Protein AF-A0A7W3RQ56-F1 (afdb_monomer)

Structure (mmCIF, N/CA/C/O backbone):
data_AF-A0A7W3RQ56-F1
#
_entry.id   AF-A0A7W3RQ56-F1
#
loop_
_atom_site.group_PDB
_atom_site.id
_atom_site.type_symbol
_atom_site.label_atom_id
_atom_site.label_alt_id
_atom_site.label_comp_id
_atom_site.label_asym_id
_atom_site.label_entity_id
_atom_site.label_seq_id
_atom_site.pdbx_PDB_ins_code
_atom_site.Cartn_x
_atom_site.Cartn_y
_atom_site.Cartn_z
_atom_site.occupancy
_atom_site.B_iso_or_equiv
_atom_site.auth_seq_id
_atom_site.auth_comp_id
_atom_site.auth_asym_id
_atom_site.auth_atom_id
_atom_site.pdbx_PDB_model_num
ATOM 1 N N . MET A 1 1 ? 10.272 -7.248 -3.329 1.00 84.38 1 MET A N 1
ATOM 2 C CA . MET A 1 1 ? 10.480 -6.758 -4.703 1.00 84.38 1 MET A CA 1
ATOM 3 C C . MET A 1 1 ? 11.930 -6.344 -4.862 1.00 84.38 1 MET A C 1
ATOM 5 O O . MET A 1 1 ? 12.581 -6.116 -3.842 1.00 84.38 1 MET A O 1
ATOM 9 N N . ASP A 1 2 ? 12.421 -6.268 -6.093 1.00 92.94 2 ASP A N 1
ATOM 10 C CA . ASP A 1 2 ? 13.786 -5.823 -6.369 1.00 92.94 2 ASP A CA 1
ATOM 11 C C . ASP A 1 2 ? 13.967 -4.352 -5.957 1.00 92.94 2 ASP A C 1
ATOM 13 O O . ASP A 1 2 ? 13.039 -3.547 -6.039 1.00 92.94 2 ASP A O 1
ATOM 17 N N . ALA A 1 3 ? 15.152 -3.982 -5.464 1.00 93.62 3 ALA A N 1
ATOM 18 C CA . ALA A 1 3 ? 15.383 -2.633 -4.934 1.00 93.62 3 ALA A CA 1
ATOM 19 C C . ALA A 1 3 ? 15.322 -1.538 -6.013 1.00 93.62 3 ALA A C 1
ATOM 21 O O . ALA A 1 3 ? 15.060 -0.378 -5.696 1.00 93.62 3 ALA A O 1
ATOM 22 N N . GLU A 1 4 ? 15.607 -1.891 -7.267 1.00 95.00 4 GLU A N 1
ATOM 23 C CA . GLU A 1 4 ? 15.473 -0.997 -8.420 1.00 95.00 4 GLU A CA 1
ATOM 24 C C . GLU A 1 4 ? 13.995 -0.764 -8.730 1.00 95.00 4 GLU A C 1
ATOM 26 O O . GLU A 1 4 ? 13.549 0.372 -8.614 1.00 95.00 4 GLU A O 1
ATOM 31 N N . ASP A 1 5 ? 13.218 -1.832 -8.915 1.00 95.75 5 ASP A N 1
ATOM 32 C CA . ASP A 1 5 ? 11.770 -1.756 -9.126 1.00 95.75 5 ASP A CA 1
ATOM 33 C C . ASP A 1 5 ? 11.032 -0.993 -8.004 1.00 95.75 5 ASP A C 1
ATOM 35 O O . ASP A 1 5 ? 10.098 -0.228 -8.245 1.00 95.75 5 ASP A O 1
ATOM 39 N N . HIS A 1 6 ? 11.454 -1.154 -6.742 1.00 94.12 6 HIS A N 1
ATOM 40 C CA . HIS A 1 6 ? 10.864 -0.409 -5.620 1.00 94.12 6 HIS A CA 1
ATOM 41 C C . HIS A 1 6 ? 11.077 1.107 -5.745 1.00 94.12 6 HIS A C 1
ATOM 43 O O . HIS A 1 6 ? 10.260 1.896 -5.265 1.00 94.12 6 HIS A O 1
ATOM 49 N N . ARG A 1 7 ? 12.197 1.536 -6.339 1.00 94.94 7 ARG A N 1
ATOM 50 C CA . ARG A 1 7 ? 12.502 2.959 -6.533 1.00 94.94 7 ARG A CA 1
ATOM 51 C C . ARG A 1 7 ? 11.654 3.603 -7.622 1.00 94.94 7 ARG A C 1
ATOM 53 O O . ARG A 1 7 ? 11.514 4.821 -7.582 1.00 94.94 7 ARG A O 1
ATOM 60 N N . GLU A 1 8 ? 11.103 2.813 -8.536 1.00 95.94 8 GLU A N 1
ATOM 61 C CA . GLU A 1 8 ? 10.241 3.298 -9.618 1.00 95.94 8 GLU A CA 1
ATOM 62 C C . GLU A 1 8 ? 8.786 3.496 -9.179 1.00 95.94 8 GLU A C 1
ATOM 64 O O . GLU A 1 8 ? 8.062 4.243 -9.828 1.00 95.94 8 GLU A O 1
ATOM 69 N N . LEU A 1 9 ? 8.363 2.881 -8.066 1.00 96.69 9 LEU A N 1
ATOM 70 C CA . LEU A 1 9 ? 7.019 3.091 -7.526 1.00 96.69 9 LEU A CA 1
ATOM 71 C C . LEU A 1 9 ? 6.801 4.559 -7.153 1.00 96.69 9 LEU A C 1
ATOM 73 O O . LEU A 1 9 ? 7.635 5.166 -6.471 1.00 96.69 9 LEU A O 1
ATOM 77 N N . THR A 1 10 ? 5.635 5.103 -7.498 1.00 97.44 10 THR A N 1
ATOM 78 C CA . THR A 1 10 ? 5.261 6.496 -7.225 1.00 97.44 10 THR A CA 1
ATOM 79 C C . THR A 1 10 ? 5.311 6.795 -5.733 1.00 97.44 10 THR A C 1
ATOM 81 O O . THR A 1 10 ? 5.690 7.893 -5.324 1.00 97.44 10 THR A O 1
ATOM 84 N N . SER A 1 11 ? 4.992 5.815 -4.887 1.00 95.06 11 SER A N 1
ATOM 85 C CA . SER A 1 11 ? 5.083 5.938 -3.428 1.00 95.06 11 SER A CA 1
ATOM 86 C C . SER A 1 11 ? 6.512 6.199 -2.906 1.00 95.06 11 SER A C 1
ATOM 88 O O . SER A 1 11 ? 6.667 6.689 -1.778 1.00 95.06 11 SER A O 1
ATOM 90 N N . THR A 1 12 ? 7.551 5.958 -3.714 1.00 95.31 12 THR A N 1
ATOM 91 C CA . THR A 1 12 ? 8.965 6.128 -3.356 1.00 95.31 12 THR A CA 1
ATOM 92 C C . THR A 1 12 ? 9.522 7.494 -3.778 1.00 95.31 12 THR A C 1
ATOM 94 O O . THR A 1 12 ? 9.235 8.023 -4.844 1.00 95.31 12 THR A O 1
ATOM 97 N N . GLY A 1 13 ? 10.377 8.079 -2.929 1.00 93.56 13 GLY A N 1
ATOM 98 C CA . GLY A 1 13 ? 11.096 9.326 -3.213 1.00 93.56 13 GLY A CA 1
ATOM 99 C C . GLY A 1 13 ? 10.481 10.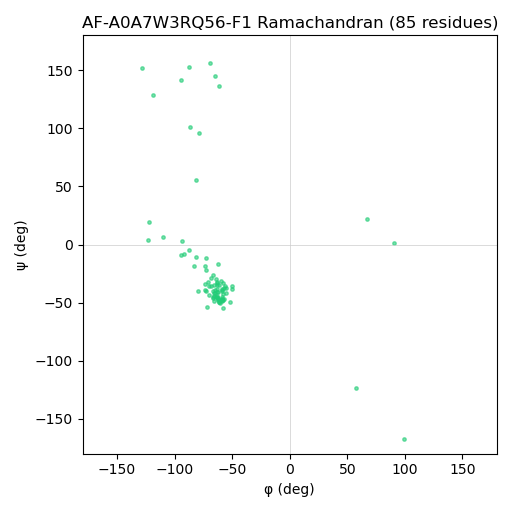582 -2.584 1.00 93.56 13 GLY A C 1
ATOM 100 O O . GLY A 1 13 ? 9.655 10.527 -1.667 1.00 93.56 13 GLY A O 1
ATOM 101 N N . SER A 1 14 ? 10.954 11.743 -3.042 1.00 95.88 14 SER A N 1
ATOM 102 C CA . SER A 1 14 ? 10.580 13.077 -2.538 1.00 95.88 14 SER A CA 1
ATOM 103 C C . SER A 1 14 ? 10.002 13.982 -3.627 1.00 95.88 14 SER A C 1
ATOM 105 O O . SER A 1 14 ? 10.029 15.204 -3.499 1.00 95.88 14 SER A O 1
ATOM 107 N N . SER A 1 15 ? 9.531 13.403 -4.732 1.00 97.19 15 SER A N 1
ATOM 108 C CA . SER A 1 15 ? 8.836 14.180 -5.752 1.00 97.19 15 SER A CA 1
ATOM 109 C C . SER A 1 15 ? 7.478 14.652 -5.218 1.00 97.19 15 SER A C 1
ATOM 111 O O . SER A 1 15 ? 6.883 14.027 -4.334 1.00 97.19 15 SER A O 1
ATOM 113 N N . LYS A 1 16 ? 6.951 15.738 -5.794 1.00 97.75 16 LYS A N 1
ATOM 114 C CA . LYS A 1 16 ? 5.601 16.228 -5.477 1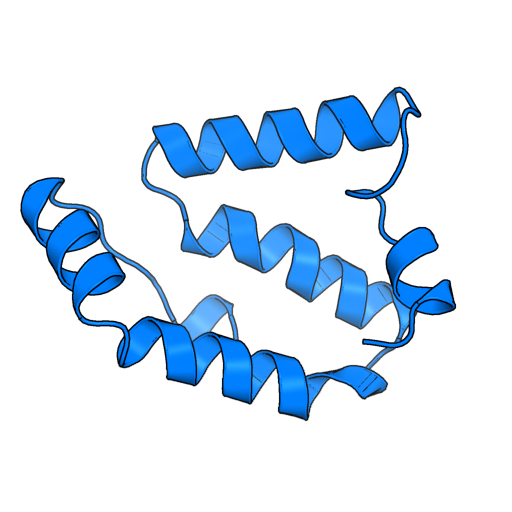.00 97.75 16 LYS A CA 1
ATOM 115 C C . LYS A 1 16 ? 4.537 15.150 -5.708 1.00 97.75 16 LYS A C 1
ATOM 117 O O . LYS A 1 16 ? 3.568 15.069 -4.958 1.00 97.75 16 LYS A O 1
ATOM 122 N N . GLU A 1 17 ? 4.718 14.323 -6.731 1.00 97.19 17 GLU A N 1
ATOM 123 C CA . GLU A 1 17 ? 3.815 13.220 -7.045 1.00 97.19 17 GLU A CA 1
ATOM 124 C C . GLU A 1 17 ? 3.846 12.147 -5.950 1.00 97.19 17 GLU A C 1
ATOM 126 O O . GLU A 1 17 ? 2.800 11.781 -5.414 1.00 97.19 17 GLU A O 1
ATOM 131 N N . SER A 1 18 ? 5.040 11.757 -5.499 1.00 97.81 18 SER A N 1
ATOM 132 C CA . SER A 1 18 ? 5.232 10.792 -4.409 1.00 97.81 18 SER A CA 1
ATOM 133 C C . SER A 1 18 ? 4.677 11.281 -3.071 1.00 97.81 18 SER A C 1
ATOM 135 O O . SER A 1 18 ? 4.179 10.509 -2.245 1.00 97.81 18 SER A O 1
ATOM 137 N N . GLU A 1 19 ? 4.758 12.584 -2.808 1.00 98.06 19 GLU A N 1
ATOM 138 C CA . GLU A 1 19 ? 4.118 13.199 -1.644 1.00 98.06 19 GLU A CA 1
ATOM 139 C C . GLU A 1 19 ? 2.591 13.127 -1.728 1.00 98.06 19 GLU A C 1
ATOM 141 O O . GLU A 1 19 ? 1.940 12.761 -0.743 1.00 98.06 19 GLU A O 1
ATOM 146 N N . GLN A 1 20 ? 2.024 13.433 -2.899 1.00 98.19 20 GLN A N 1
ATOM 147 C CA . GLN A 1 20 ? 0.584 13.376 -3.146 1.00 98.19 20 GLN A CA 1
ATOM 148 C C . GLN A 1 20 ? 0.044 11.946 -3.090 1.00 98.19 20 GLN A C 1
ATOM 150 O O . GLN A 1 20 ? -1.018 11.728 -2.507 1.00 98.19 20 GLN A O 1
ATOM 155 N N . TRP A 1 21 ? 0.774 10.972 -3.633 1.00 98.31 21 TRP A N 1
ATOM 156 C CA . TRP A 1 21 ? 0.425 9.555 -3.561 1.00 98.31 21 TRP A CA 1
ATOM 157 C C . TRP A 1 21 ? 0.297 9.091 -2.112 1.00 98.31 21 TRP A C 1
ATOM 159 O O . TRP A 1 21 ? -0.777 8.679 -1.673 1.00 98.31 21 TRP A O 1
ATOM 169 N N . ARG A 1 22 ? 1.345 9.305 -1.306 1.00 98.19 22 ARG A N 1
ATOM 170 C CA . ARG A 1 22 ? 1.326 8.947 0.119 1.00 98.19 22 ARG A CA 1
ATOM 171 C C . ARG A 1 22 ? 0.290 9.746 0.909 1.00 98.19 22 ARG A C 1
ATOM 173 O O . ARG A 1 22 ? -0.237 9.253 1.903 1.00 98.19 22 ARG A O 1
ATOM 180 N N . ALA A 1 23 ? -0.021 10.979 0.505 1.00 98.38 23 ALA A N 1
ATOM 181 C CA . ALA A 1 23 ? -1.105 11.749 1.115 1.00 98.38 23 ALA A CA 1
ATOM 182 C C . ALA A 1 23 ? -2.481 11.116 0.850 1.00 98.38 23 ALA A C 1
ATOM 184 O O . ALA A 1 23 ? -3.281 11.027 1.783 1.00 98.38 23 ALA A O 1
ATOM 185 N N . LYS A 1 24 ? -2.735 10.624 -0.371 1.00 98.38 24 LYS A N 1
ATOM 186 C CA . LYS A 1 24 ? -3.954 9.868 -0.704 1.00 98.38 24 LYS A CA 1
ATOM 187 C C . LYS A 1 24 ? -4.042 8.580 0.118 1.00 98.38 24 LYS A C 1
ATOM 189 O O . LYS A 1 24 ? -5.064 8.351 0.757 1.00 98.38 24 LYS A O 1
ATOM 194 N N . GLN A 1 25 ? -2.954 7.811 0.199 1.00 98.19 25 GLN A N 1
ATOM 195 C CA 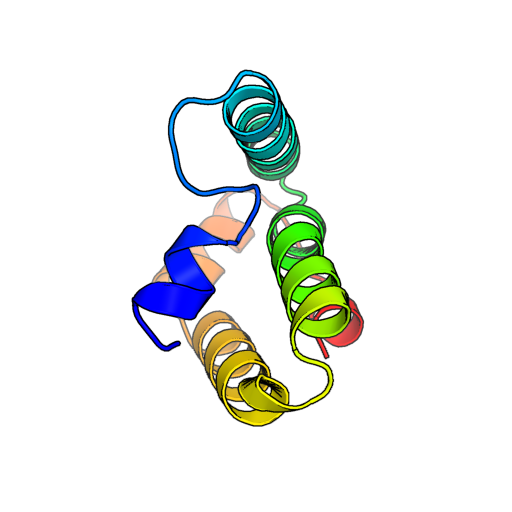. GLN A 1 25 ? -2.907 6.591 1.015 1.00 98.19 25 GLN A CA 1
ATOM 196 C C . GLN A 1 25 ? -3.184 6.873 2.495 1.00 98.19 25 GLN A C 1
ATOM 198 O O . GLN A 1 25 ? -4.019 6.214 3.107 1.00 98.19 25 GLN A O 1
ATOM 203 N N . ARG A 1 26 ? -2.541 7.898 3.074 1.00 98.25 26 ARG A N 1
ATOM 204 C CA . ARG A 1 26 ? -2.790 8.305 4.468 1.00 98.25 26 ARG A CA 1
ATOM 205 C C . ARG A 1 26 ? -4.244 8.694 4.707 1.00 98.25 26 ARG A C 1
ATOM 207 O O . ARG A 1 26 ? -4.780 8.371 5.761 1.00 98.25 26 ARG A O 1
ATOM 214 N N . LYS A 1 27 ? -4.875 9.389 3.756 1.00 98.38 27 LYS A N 1
ATOM 215 C CA . LYS A 1 27 ? -6.291 9.753 3.859 1.00 98.38 27 LYS A CA 1
ATOM 216 C C . LYS A 1 27 ? -7.170 8.501 3.943 1.00 98.38 27 LYS A C 1
ATOM 218 O O . LYS A 1 27 ? -7.938 8.391 4.890 1.00 98.38 27 LYS A O 1
ATOM 223 N N . LEU A 1 28 ? -6.980 7.552 3.027 1.00 98.25 28 LEU A N 1
ATOM 224 C CA . LEU A 1 28 ? -7.716 6.283 3.007 1.00 98.25 28 LEU A CA 1
ATOM 225 C C . LEU A 1 28 ? -7.521 5.493 4.310 1.00 98.25 28 LEU A C 1
ATOM 227 O O . LEU A 1 28 ? -8.488 5.091 4.948 1.00 98.25 28 LEU A O 1
ATOM 231 N N . ILE A 1 29 ? -6.275 5.364 4.776 1.00 97.00 29 ILE A N 1
ATOM 232 C CA . ILE A 1 29 ? -5.947 4.686 6.040 1.00 97.00 29 ILE A CA 1
ATOM 233 C C . ILE A 1 29 ? -6.661 5.330 7.236 1.00 97.00 29 ILE A C 1
ATOM 235 O O . ILE A 1 29 ? -7.183 4.626 8.100 1.00 97.00 29 ILE A O 1
ATOM 239 N N . ASN A 1 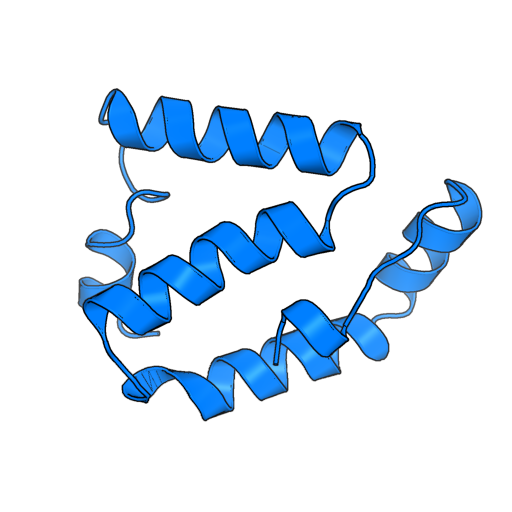30 ? -6.702 6.663 7.297 1.00 96.69 30 ASN A N 1
ATOM 240 C CA . ASN A 1 30 ? -7.375 7.384 8.380 1.00 96.69 30 ASN A CA 1
ATOM 241 C C . ASN A 1 30 ? -8.902 7.213 8.349 1.00 96.69 30 ASN A C 1
ATOM 243 O O . ASN A 1 30 ? -9.539 7.276 9.400 1.00 96.69 30 ASN A O 1
ATOM 247 N N . GLU A 1 31 ? -9.472 6.998 7.164 1.00 96.44 31 GLU A N 1
ATOM 248 C CA . GLU A 1 31 ? -10.897 6.719 6.949 1.00 96.44 31 GLU A CA 1
ATOM 249 C C . GLU A 1 31 ? -11.248 5.237 7.197 1.00 96.44 31 GLU A C 1
ATOM 251 O O . GLU A 1 31 ? -12.422 4.899 7.326 1.00 96.44 31 GLU A O 1
ATOM 256 N N . GLY A 1 32 ? -10.243 4.366 7.353 1.00 96.50 32 GLY A N 1
ATOM 257 C CA . GLY A 1 32 ? -10.411 2.921 7.530 1.00 96.50 32 GLY A CA 1
ATOM 258 C C . GLY A 1 32 ? -10.407 2.122 6.225 1.00 96.50 32 GLY A C 1
ATOM 259 O O . GLY A 1 32 ? -10.489 0.898 6.273 1.00 96.50 32 GLY A O 1
ATOM 260 N N . ASP A 1 33 ? -10.228 2.794 5.087 1.00 97.25 33 ASP A N 1
ATOM 261 C CA . ASP A 1 33 ? -10.161 2.233 3.733 1.00 97.25 33 ASP A CA 1
ATOM 262 C C . ASP A 1 33 ? -8.755 1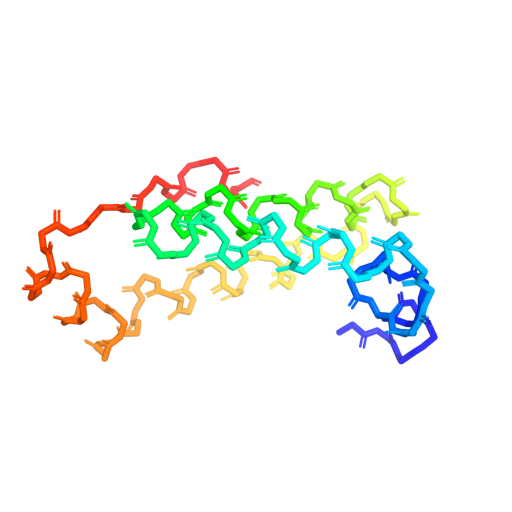.668 3.427 1.00 97.25 33 ASP A C 1
ATOM 264 O O . ASP A 1 33 ? -8.062 2.064 2.484 1.00 97.25 33 ASP A O 1
ATOM 268 N N . TRP A 1 34 ? -8.280 0.761 4.280 1.00 97.06 34 TRP A N 1
ATOM 269 C CA . TRP A 1 34 ? -6.954 0.144 4.156 1.00 97.06 34 TRP A CA 1
ATOM 270 C C . TRP A 1 34 ? -6.808 -0.687 2.879 1.00 97.06 34 TRP A C 1
ATOM 272 O O . TRP A 1 34 ? -5.749 -0.675 2.256 1.00 97.06 34 TRP A O 1
ATOM 282 N N . ASP A 1 35 ? -7.866 -1.391 2.486 1.00 97.12 35 ASP A N 1
ATOM 283 C CA . ASP A 1 35 ? -7.938 -2.161 1.246 1.00 97.12 35 ASP A CA 1
ATOM 284 C C . ASP A 1 35 ? -7.700 -1.272 0.018 1.00 97.12 35 ASP A C 1
ATOM 286 O O . ASP A 1 35 ? -6.830 -1.563 -0.798 1.00 97.12 35 ASP A O 1
ATOM 290 N N . LYS A 1 36 ? -8.361 -0.116 -0.067 1.00 98.06 36 LYS A N 1
ATOM 291 C CA . LYS A 1 36 ? -8.143 0.857 -1.146 1.00 98.06 36 LYS A CA 1
ATOM 292 C C . LYS A 1 36 ? -6.732 1.436 -1.112 1.00 98.06 36 LYS A C 1
ATOM 294 O O . LYS A 1 36 ? -6.130 1.61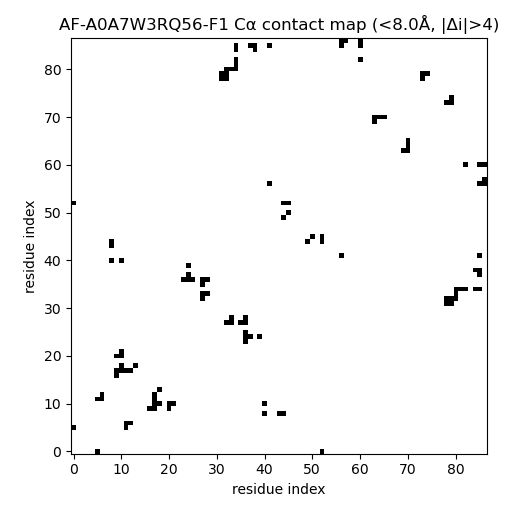4 -2.167 1.00 98.06 36 LYS A O 1
ATOM 299 N N . ALA A 1 37 ? -6.191 1.718 0.076 1.00 97.94 37 ALA A N 1
ATOM 300 C CA . ALA A 1 37 ? -4.835 2.252 0.213 1.00 97.94 37 ALA A CA 1
ATOM 301 C C . ALA A 1 37 ? -3.768 1.276 -0.308 1.00 97.94 37 ALA A C 1
ATOM 303 O O . ALA A 1 37 ? -2.828 1.702 -0.976 1.00 97.94 37 ALA A O 1
ATOM 304 N N . MET A 1 38 ? -3.930 -0.021 -0.025 1.00 97.00 38 MET A N 1
ATOM 305 C CA . MET A 1 38 ? -3.047 -1.079 -0.525 1.00 97.00 38 MET A CA 1
ATOM 306 C C . MET A 1 38 ? -3.277 -1.356 -2.009 1.00 97.00 38 MET A C 1
ATOM 308 O O . MET A 1 38 ? -2.319 -1.547 -2.754 1.00 97.00 38 MET A O 1
ATOM 312 N N . LYS A 1 39 ? -4.539 -1.326 -2.452 1.00 97.81 39 LYS A N 1
ATOM 313 C CA . LYS A 1 39 ? -4.902 -1.509 -3.856 1.00 97.81 39 LYS A CA 1
ATOM 314 C C . LYS A 1 39 ? -4.212 -0.497 -4.769 1.00 97.81 39 LYS A C 1
ATOM 316 O O . LYS A 1 39 ? -3.791 -0.886 -5.849 1.00 97.81 39 LYS A O 1
ATOM 321 N N . MET A 1 40 ? -4.042 0.752 -4.326 1.00 97.94 40 MET A N 1
ATOM 322 C CA . MET A 1 40 ? -3.287 1.757 -5.085 1.00 97.94 40 MET A CA 1
ATOM 323 C C . MET A 1 40 ? -1.896 1.248 -5.493 1.00 97.94 40 MET A C 1
ATOM 325 O O . MET A 1 40 ? -1.550 1.322 -6.667 1.00 97.94 40 MET A O 1
ATOM 329 N N . ASP A 1 41 ? -1.126 0.699 -4.550 1.00 97.06 41 ASP A N 1
ATOM 330 C CA . ASP A 1 41 ? 0.224 0.201 -4.840 1.00 97.06 41 ASP A CA 1
ATOM 331 C C . ASP A 1 41 ? 0.187 -1.123 -5.628 1.00 97.06 41 ASP A C 1
ATOM 333 O O . ASP A 1 41 ? 1.040 -1.356 -6.479 1.00 97.06 41 ASP A O 1
ATOM 337 N N . ILE A 1 42 ? -0.801 -1.996 -5.388 1.00 97.19 42 ILE A N 1
ATOM 338 C CA . ILE A 1 42 ? -0.966 -3.250 -6.152 1.00 97.19 42 ILE A CA 1
ATOM 339 C C . ILE A 1 42 ? -1.260 -2.962 -7.627 1.00 97.19 42 ILE A C 1
ATOM 341 O O . ILE A 1 42 ? -0.675 -3.600 -8.503 1.00 97.19 42 ILE A O 1
ATOM 345 N N . ASP A 1 43 ? -2.162 -2.019 -7.897 1.00 97.94 43 ASP A N 1
ATOM 346 C CA . ASP A 1 43 ? -2.538 -1.641 -9.258 1.00 97.94 43 ASP A CA 1
ATOM 347 C C . ASP A 1 43 ? -1.337 -1.021 -9.989 1.00 97.94 43 ASP A C 1
ATOM 349 O O . ASP A 1 43 ? -1.058 -1.409 -11.122 1.00 97.94 43 ASP A O 1
ATOM 353 N N . GLU A 1 44 ? -0.561 -0.162 -9.319 1.00 97.94 44 GLU A N 1
ATOM 354 C CA . GLU A 1 44 ? 0.680 0.396 -9.873 1.00 97.94 44 GLU A CA 1
ATOM 355 C C . GLU A 1 44 ? 1.723 -0.694 -10.173 1.00 97.94 44 GLU A C 1
ATOM 357 O O . GLU A 1 44 ? 2.307 -0.728 -11.256 1.00 97.94 44 GLU A O 1
ATOM 362 N N . ILE A 1 45 ? 1.942 -1.631 -9.245 1.00 97.19 45 ILE A N 1
ATOM 363 C CA . ILE A 1 45 ? 2.878 -2.744 -9.454 1.00 97.19 45 ILE A CA 1
ATOM 364 C C . ILE A 1 45 ? 2.470 -3.575 -10.679 1.00 97.19 45 ILE A C 1
ATOM 366 O O . ILE A 1 45 ? 3.335 -3.991 -11.453 1.00 97.19 45 ILE A O 1
ATOM 370 N N . ARG A 1 46 ? 1.169 -3.816 -10.871 1.00 96.88 46 ARG A N 1
ATOM 371 C CA . ARG A 1 46 ? 0.648 -4.547 -12.035 1.00 96.88 46 ARG A CA 1
ATOM 372 C C . ARG A 1 46 ? 0.766 -3.747 -13.328 1.00 96.88 46 ARG A C 1
ATOM 374 O O . ARG A 1 46 ? 1.036 -4.342 -14.369 1.00 96.88 46 ARG A O 1
ATOM 381 N N . GLU A 1 47 ? 0.599 -2.429 -13.272 1.00 97.44 47 GLU A N 1
ATOM 382 C CA . GLU A 1 47 ? 0.799 -1.536 -14.417 1.00 97.44 47 GLU A CA 1
ATOM 383 C C . GLU A 1 47 ? 2.261 -1.538 -14.886 1.00 97.44 47 GLU A C 1
ATOM 385 O O . GLU A 1 47 ? 2.522 -1.677 -16.081 1.00 97.44 47 GLU A O 1
ATOM 390 N N . LEU A 1 48 ? 3.213 -1.458 -13.952 1.00 96.88 48 LEU A N 1
ATOM 391 C CA . LEU A 1 48 ? 4.644 -1.381 -14.261 1.00 96.88 48 LEU A CA 1
ATOM 392 C C . LEU A 1 48 ? 5.264 -2.742 -14.607 1.00 96.88 48 LEU A C 1
ATOM 394 O O . LEU A 1 48 ? 6.091 -2.838 -15.514 1.00 96.88 48 LEU A O 1
ATOM 398 N N . TYR A 1 49 ? 4.876 -3.805 -13.897 1.00 97.12 49 TYR A N 1
ATOM 399 C CA . TYR A 1 49 ? 5.586 -5.091 -13.930 1.00 97.12 49 TYR A CA 1
ATOM 4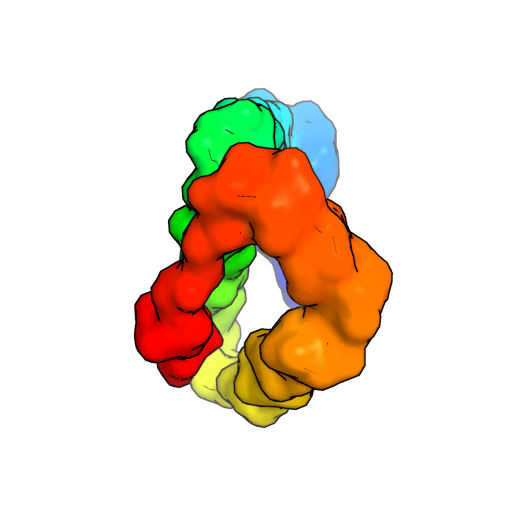00 C C . TYR A 1 49 ? 4.718 -6.282 -14.345 1.00 97.12 49 TYR A C 1
ATOM 402 O O . TYR A 1 49 ? 5.186 -7.427 -14.324 1.00 97.12 49 TYR A O 1
ATOM 410 N N . GLY A 1 50 ? 3.454 -6.050 -14.706 1.00 96.19 50 GLY A N 1
ATOM 411 C CA . GLY A 1 50 ? 2.513 -7.112 -15.042 1.00 96.19 50 GLY A CA 1
ATOM 412 C C . GLY A 1 50 ? 2.357 -8.108 -13.892 1.00 96.19 50 GLY A C 1
ATOM 413 O O . GLY A 1 50 ? 2.033 -7.743 -12.766 1.00 96.19 50 GLY A O 1
ATOM 414 N N . ASN A 1 51 ? 2.618 -9.386 -14.167 1.00 96.31 51 ASN A N 1
ATOM 415 C CA . ASN A 1 51 ? 2.453 -10.474 -13.199 1.00 96.31 51 ASN A CA 1
ATOM 416 C C . ASN A 1 51 ? 3.731 -10.829 -12.416 1.00 96.31 51 ASN A C 1
ATOM 418 O O . ASN A 1 51 ? 3.699 -11.764 -11.612 1.00 96.31 51 ASN A O 1
ATOM 422 N N . LYS A 1 52 ? 4.847 -10.102 -12.613 1.00 97.12 52 LYS A N 1
ATOM 423 C CA . LYS A 1 52 ? 6.150 -10.397 -11.976 1.00 97.12 52 LYS A CA 1
ATOM 424 C C . LYS A 1 52 ? 6.030 -10.581 -10.458 1.00 97.12 52 LYS A C 1
ATOM 426 O O . LYS A 1 52 ? 6.717 -11.422 -9.881 1.00 97.12 52 LYS A O 1
ATOM 431 N N . TYR A 1 53 ? 5.143 -9.818 -9.818 1.00 96.88 53 TYR A N 1
ATOM 432 C CA . TYR A 1 53 ? 4.983 -9.782 -8.365 1.00 96.88 53 TYR A CA 1
ATOM 433 C C . TYR A 1 53 ? 3.682 -10.405 -7.837 1.00 96.88 53 TYR A C 1
ATOM 435 O O . TYR A 1 53 ? 3.456 -10.354 -6.630 1.00 96.88 53 TYR A O 1
ATOM 443 N N . ASP A 1 54 ? 2.857 -11.047 -8.670 1.00 95.38 54 ASP A N 1
ATOM 444 C CA . ASP A 1 54 ? 1.548 -11.573 -8.240 1.00 95.38 54 ASP A CA 1
ATOM 445 C C . ASP A 1 54 ? 1.648 -12.586 -7.089 1.00 95.38 54 ASP A C 1
ATOM 447 O O . ASP A 1 54 ? 0.820 -12.573 -6.179 1.00 95.38 54 ASP A O 1
ATOM 451 N N . THR A 1 55 ? 2.668 -13.451 -7.081 1.00 96.38 55 THR A N 1
ATOM 452 C CA . THR A 1 55 ? 2.892 -14.390 -5.966 1.00 96.38 55 THR A CA 1
ATOM 453 C C . THR A 1 55 ? 3.183 -13.644 -4.666 1.00 96.38 55 THR A C 1
ATOM 455 O O . THR A 1 55 ? 2.590 -13.941 -3.635 1.00 96.38 55 THR A O 1
ATOM 458 N N . HIS A 1 56 ? 4.034 -12.618 -4.719 1.00 95.12 56 HIS A N 1
ATOM 459 C CA . HIS A 1 56 ? 4.367 -11.813 -3.546 1.00 95.12 56 HIS A CA 1
ATOM 460 C C . HIS A 1 56 ? 3.181 -10.974 -3.058 1.00 95.12 56 HIS A C 1
ATOM 462 O O . HIS A 1 56 ? 3.013 -10.805 -1.852 1.00 95.12 56 HIS A O 1
ATOM 468 N N . ILE A 1 57 ? 2.346 -10.476 -3.976 1.00 95.75 57 ILE A N 1
ATOM 469 C CA . ILE A 1 57 ? 1.095 -9.788 -3.640 1.00 95.75 57 ILE A CA 1
ATOM 470 C C . ILE A 1 57 ? 0.157 -10.757 -2.912 1.00 95.75 57 ILE A C 1
ATOM 472 O O . ILE A 1 57 ? -0.327 -10.428 -1.833 1.00 95.75 57 ILE A O 1
ATOM 476 N N . LYS A 1 58 ? -0.032 -11.979 -3.427 1.00 95.38 58 LYS A N 1
ATOM 477 C CA . LYS A 1 58 ? -0.848 -13.013 -2.766 1.00 95.38 58 LYS A CA 1
ATOM 478 C C . LYS A 1 58 ? -0.337 -13.359 -1.368 1.00 95.38 58 LYS A C 1
ATOM 480 O O . LYS A 1 58 ? -1.136 -13.407 -0.435 1.00 95.38 58 LYS A O 1
ATOM 485 N N . ASP A 1 59 ? 0.971 -13.546 -1.206 1.00 95.38 59 ASP A N 1
ATOM 486 C CA . ASP A 1 59 ? 1.579 -13.828 0.100 1.00 95.38 59 ASP A CA 1
ATOM 487 C C . ASP A 1 59 ? 1.379 -12.662 1.080 1.00 95.38 59 ASP A C 1
ATOM 489 O O . ASP A 1 59 ? 1.064 -12.874 2.253 1.00 95.38 59 ASP A O 1
ATOM 493 N N . MET A 1 60 ? 1.511 -11.420 0.601 1.00 95.19 60 MET A N 1
ATOM 494 C CA . MET A 1 60 ? 1.255 -10.217 1.393 1.00 95.19 60 MET A CA 1
ATOM 495 C C . MET A 1 60 ? -0.207 -10.168 1.853 1.00 95.19 60 MET A C 1
ATOM 497 O O . MET A 1 60 ? -0.450 -10.038 3.054 1.00 95.19 60 MET A O 1
ATOM 501 N N . VAL A 1 61 ? -1.170 -10.370 0.948 1.00 95.25 61 VAL A N 1
ATOM 502 C CA . VAL A 1 61 ? -2.609 -10.403 1.266 1.00 95.25 61 VAL A CA 1
ATOM 503 C C . VAL A 1 61 ? -2.922 -11.498 2.291 1.00 95.25 61 VAL A C 1
ATOM 505 O O . VAL A 1 61 ? -3.516 -11.215 3.334 1.00 95.25 61 VAL A O 1
ATOM 508 N N . ALA A 1 62 ? -2.429 -12.719 2.074 1.00 94.50 62 ALA A N 1
ATOM 509 C CA . ALA A 1 62 ? -2.602 -13.828 3.011 1.00 94.50 62 ALA A CA 1
ATOM 510 C C . ALA A 1 62 ? -1.969 -13.538 4.386 1.00 94.50 62 ALA A C 1
ATOM 512 O O . ALA A 1 62 ? -2.498 -13.941 5.428 1.00 94.50 62 ALA A O 1
ATOM 513 N N . SER A 1 63 ? -0.845 -12.815 4.424 1.00 94.75 63 SER A N 1
ATOM 514 C CA . SER A 1 63 ? -0.209 -12.418 5.682 1.00 94.75 63 SER A CA 1
ATOM 515 C C . SER A 1 63 ? -1.079 -11.450 6.489 1.00 94.75 63 SER A C 1
ATOM 517 O O . SER A 1 63 ? -1.106 -11.545 7.716 1.00 94.75 63 SER A O 1
ATOM 519 N N . LEU A 1 64 ? -1.828 -10.560 5.827 1.00 93.56 64 LEU A N 1
ATOM 520 C CA . LEU A 1 64 ? -2.725 -9.601 6.475 1.00 93.56 64 LEU A CA 1
ATOM 521 C C . LEU A 1 64 ? -3.944 -10.287 7.084 1.00 93.56 64 LEU A C 1
ATOM 523 O O . LEU A 1 64 ? -4.300 -9.982 8.225 1.00 93.56 64 LEU A O 1
ATOM 527 N N . GLU A 1 65 ? -4.554 -11.227 6.361 1.00 92.00 65 GLU A N 1
ATOM 528 C CA . GLU A 1 65 ? -5.672 -12.040 6.861 1.00 92.00 65 GLU A CA 1
ATOM 529 C C . GLU A 1 65 ? -5.287 -12.762 8.162 1.00 92.00 65 GLU A C 1
ATOM 531 O O . GLU A 1 65 ? -6.027 -12.751 9.144 1.00 92.00 65 GLU A O 1
ATOM 536 N N . ASN A 1 66 ? -4.066 -13.301 8.214 1.00 92.94 66 ASN A N 1
ATOM 537 C CA . ASN A 1 66 ? -3.560 -14.048 9.365 1.00 92.94 66 ASN A CA 1
ATOM 538 C C . ASN A 1 66 ? -2.889 -13.170 10.443 1.00 92.94 66 ASN A C 1
ATOM 540 O O . ASN A 1 66 ? -2.503 -13.664 11.512 1.00 92.94 66 ASN A O 1
ATOM 544 N N . ASN A 1 67 ? -2.742 -11.862 10.212 1.00 96.31 67 ASN A N 1
ATOM 545 C CA . ASN A 1 67 ? -2.080 -10.961 11.150 1.00 96.31 67 ASN A CA 1
ATOM 546 C C . ASN A 1 67 ? -3.014 -10.573 12.302 1.00 96.31 67 ASN A C 1
ATOM 548 O O . ASN A 1 67 ? -3.762 -9.599 12.233 1.00 96.31 67 ASN A O 1
ATOM 552 N N . ARG A 1 68 ? -2.890 -11.288 13.426 1.00 96.44 68 ARG A N 1
ATOM 553 C CA . ARG A 1 68 ? -3.703 -11.072 14.638 1.00 96.44 68 ARG A CA 1
ATOM 554 C C . ARG A 1 68 ? -3.753 -9.618 15.115 1.00 96.44 68 ARG A C 1
ATOM 556 O O . ARG A 1 68 ? -4.794 -9.172 15.580 1.00 96.44 68 ARG A O 1
ATOM 563 N N . LYS A 1 69 ? -2.642 -8.874 15.033 1.00 96.81 69 LYS A N 1
ATOM 564 C CA . LYS A 1 69 ? -2.595 -7.475 15.496 1.00 96.81 69 LYS A CA 1
ATOM 565 C C . LYS A 1 69 ? -3.352 -6.551 14.551 1.00 96.81 69 LYS A C 1
ATOM 567 O O . LYS A 1 69 ? -4.034 -5.645 15.017 1.00 96.81 69 LYS A O 1
ATOM 572 N N . PHE A 1 70 ? -3.226 -6.788 13.248 1.00 95.25 70 PHE A N 1
ATOM 573 C CA . PHE A 1 70 ? -3.963 -6.043 12.236 1.00 95.25 70 PHE A CA 1
ATOM 574 C C . PHE A 1 70 ? -5.465 -6.314 12.353 1.00 95.25 70 PHE A C 1
ATOM 576 O O . PHE A 1 70 ? -6.229 -5.366 12.500 1.00 95.25 70 PHE A O 1
ATOM 583 N N . GLN A 1 71 ? -5.870 -7.585 12.445 1.00 96.56 71 GLN A N 1
ATOM 584 C CA . GLN A 1 71 ? -7.273 -7.964 12.655 1.00 96.56 71 GLN A CA 1
ATOM 585 C C . GLN A 1 71 ? -7.858 -7.342 13.930 1.00 96.56 71 GLN A C 1
ATOM 587 O O . GLN A 1 71 ? -8.913 -6.715 13.887 1.00 96.56 71 GLN A O 1
ATOM 592 N N . ALA A 1 72 ? -7.135 -7.411 15.053 1.00 96.94 72 ALA A N 1
ATOM 593 C CA . ALA A 1 72 ? -7.576 -6.795 16.305 1.00 96.94 72 ALA A CA 1
ATOM 594 C C . ALA A 1 72 ? -7.689 -5.261 16.211 1.00 96.94 72 ALA A C 1
ATOM 596 O O . ALA A 1 72 ? -8.546 -4.657 16.857 1.00 96.94 72 ALA A O 1
ATOM 597 N N .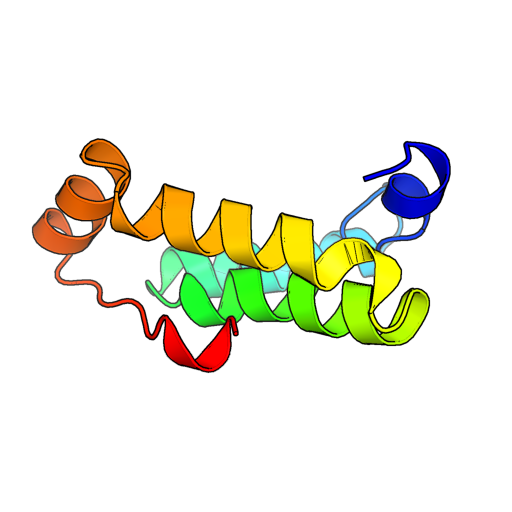 MET A 1 73 ? -6.824 -4.608 15.424 1.00 96.44 73 MET A N 1
ATOM 598 C CA . MET A 1 73 ? -6.902 -3.166 15.177 1.00 96.44 73 MET A CA 1
ATOM 599 C C . MET A 1 73 ? -8.162 -2.812 14.383 1.00 96.44 73 MET A C 1
ATOM 601 O O . MET A 1 73 ? -8.872 -1.885 14.779 1.00 96.44 73 MET A O 1
ATOM 605 N N . LEU A 1 74 ? -8.463 -3.574 13.328 1.00 96.19 74 LEU A N 1
ATOM 606 C CA . LEU A 1 74 ? -9.666 -3.398 12.516 1.00 96.19 74 LEU A CA 1
ATOM 607 C C . LEU A 1 74 ? -10.931 -3.591 13.353 1.00 96.19 74 LEU A C 1
ATOM 609 O O . LEU A 1 74 ? -11.784 -2.706 13.377 1.00 96.19 74 LEU A O 1
ATOM 613 N N . GLU A 1 75 ? -11.006 -4.679 14.122 1.00 96.19 75 GLU A N 1
ATOM 614 C CA . GLU A 1 75 ? -12.138 -4.974 15.006 1.00 96.19 75 GLU A CA 1
ATOM 615 C C . GLU A 1 75 ? -12.354 -3.858 16.034 1.00 96.19 75 GLU A C 1
ATOM 617 O O . GLU A 1 75 ? -13.456 -3.327 16.164 1.00 96.19 75 GLU A O 1
ATOM 622 N N . LYS A 1 76 ? -11.281 -3.414 16.703 1.00 97.31 76 LYS A N 1
ATOM 623 C CA . LYS A 1 76 ? -11.341 -2.319 17.684 1.00 97.31 76 LYS A CA 1
ATOM 624 C C . LYS A 1 76 ? -11.851 -1.008 17.081 1.00 97.31 76 LYS A C 1
ATOM 626 O O . LYS A 1 76 ? -12.439 -0.194 17.794 1.00 97.31 76 LYS A O 1
ATOM 631 N N . LYS A 1 77 ? -11.573 -0.763 15.801 1.00 95.56 77 LYS A N 1
ATOM 632 C CA . LYS A 1 77 ? -11.994 0.442 15.076 1.00 95.56 77 LYS A CA 1
ATOM 633 C C . LYS A 1 77 ? -13.334 0.275 14.354 1.00 95.56 77 LYS A C 1
ATOM 635 O O . LYS A 1 77 ? -13.860 1.270 13.867 1.00 95.56 77 LYS A O 1
ATOM 640 N N . GLY A 1 78 ? -13.890 -0.937 14.302 1.00 96.38 78 GLY A N 1
ATOM 641 C CA . GLY A 1 78 ? -15.070 -1.253 13.494 1.00 96.38 78 GLY A CA 1
ATOM 642 C C . GLY A 1 78 ? -14.809 -1.174 11.985 1.00 96.38 78 GLY A C 1
ATOM 643 O O . GLY A 1 78 ? -15.746 -0.974 11.213 1.00 96.38 78 GLY A O 1
ATOM 644 N N . TRP A 1 79 ? -13.548 -1.288 11.566 1.00 96.81 79 TRP A N 1
ATOM 645 C CA . TRP A 1 79 ? -13.136 -1.240 10.166 1.00 96.81 79 TRP A CA 1
ATOM 646 C C . TRP A 1 79 ? -13.195 -2.624 9.523 1.00 96.81 79 TRP A C 1
ATOM 648 O O . TRP A 1 79 ? -13.066 -3.647 10.196 1.00 96.81 79 TRP A O 1
ATOM 658 N N . LYS A 1 80 ? -13.402 -2.649 8.206 1.00 94.31 80 LYS A N 1
ATOM 659 C CA . LYS A 1 80 ? -13.481 -3.869 7.398 1.00 94.31 80 LYS A CA 1
ATOM 660 C C . LYS A 1 80 ? -12.526 -3.762 6.217 1.00 94.31 80 LYS A C 1
ATOM 662 O O . LYS A 1 80 ? -12.247 -2.663 5.759 1.00 94.31 80 LYS A O 1
ATOM 667 N N . ILE A 1 81 ? -12.052 -4.912 5.753 1.00 95.19 81 ILE A N 1
ATOM 668 C CA . ILE A 1 81 ? -11.173 -5.049 4.592 1.00 95.19 81 ILE A CA 1
ATOM 669 C C . ILE A 1 81 ? -11.900 -5.898 3.567 1.00 95.19 81 ILE A C 1
ATOM 671 O O . ILE A 1 81 ? -12.355 -6.994 3.903 1.00 95.19 81 ILE A O 1
ATOM 675 N N . ASP A 1 82 ? -11.985 -5.417 2.333 1.00 95.62 82 ASP A N 1
ATOM 676 C CA . ASP A 1 82 ? -12.314 -6.260 1.196 1.00 95.62 82 ASP A CA 1
ATOM 677 C C . ASP A 1 82 ? -11.026 -6.892 0.646 1.00 95.62 82 ASP A C 1
ATOM 679 O O . ASP A 1 82 ? -10.222 -6.259 -0.036 1.00 95.62 82 ASP A O 1
ATOM 683 N N . TYR A 1 83 ? -10.787 -8.157 0.989 1.00 93.88 83 TYR A N 1
ATOM 684 C CA . TYR A 1 83 ? -9.616 -8.890 0.504 1.00 93.88 83 TYR A CA 1
ATOM 685 C C . TYR A 1 83 ? -9.735 -9.286 -0.972 1.00 93.88 83 TYR A C 1
ATOM 687 O O . TYR A 1 83 ? -8.718 -9.568 -1.603 1.00 93.88 83 TYR A O 1
ATOM 695 N N . GLU A 1 84 ? -10.941 -9.292 -1.548 1.00 92.81 84 GLU A N 1
ATOM 696 C CA . GLU A 1 84 ? -11.137 -9.675 -2.948 1.00 92.81 84 GLU A CA 1
ATOM 697 C C . GLU A 1 84 ? -10.581 -8.616 -3.900 1.00 92.81 84 GLU A C 1
ATOM 699 O O . GLU A 1 84 ? -10.038 -8.963 -4.946 1.00 92.81 84 GLU A O 1
ATOM 704 N N . ILE A 1 85 ? -10.622 -7.332 -3.524 1.00 93.94 85 ILE A N 1
ATOM 705 C CA . ILE A 1 85 ? -10.091 -6.254 -4.376 1.00 93.94 85 ILE A CA 1
ATOM 706 C C . ILE A 1 85 ? -8.556 -6.215 -4.442 1.00 93.94 85 ILE A C 1
ATOM 708 O O . ILE A 1 85 ? -8.001 -5.486 -5.271 1.00 93.94 85 ILE A O 1
ATOM 712 N N . LEU A 1 86 ? -7.884 -6.972 -3.567 1.00 92.44 86 LEU A N 1
ATOM 713 C CA . LEU A 1 86 ? -6.424 -7.084 -3.488 1.00 92.44 86 LEU A CA 1
ATOM 714 C C . LEU A 1 86 ? -5.870 -8.285 -4.273 1.00 92.44 86 LEU A C 1
ATOM 716 O O . LEU A 1 86 ? -4.650 -8.419 -4.386 1.00 92.44 86 LEU A O 1
ATOM 720 N N . LYS A 1 87 ? -6.740 -9.174 -4.767 1.00 83.94 87 LYS A N 1
ATOM 721 C CA . LYS A 1 87 ? -6.361 -10.372 -5.530 1.00 83.94 87 LYS A CA 1
ATOM 722 C C . LYS A 1 87 ? -6.123 -10.066 -7.004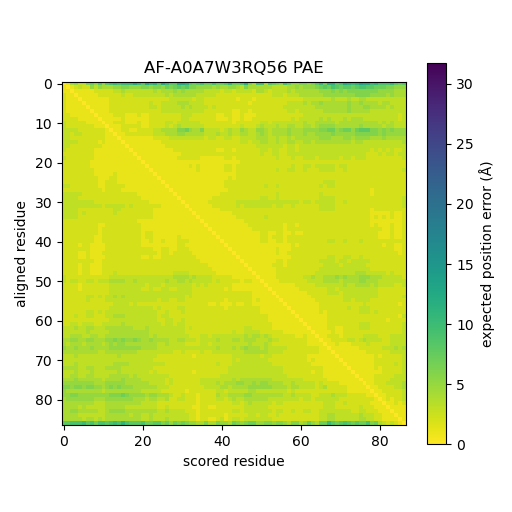 1.00 83.94 87 LYS A C 1
ATOM 724 O O . LYS A 1 87 ? -5.371 -10.852 -7.620 1.00 83.94 87 LYS A O 1
#

Mean predicted aligned error: 2.44 Å

Foldseek 3Di:
DDPVLVCPQLCHDDDPSVVVLVVVLVVCVVVLNNQVSLLSRLVVCCVVPNCPCVVVLVVVLVCCVVPPVNVVVCVVVVHDHDSVSSD

pLDDT: mean 95.97, std 2.38, range [83.94, 98.38]

Sequence (87 aa):
MDAEDHRELTSTGSSKESEQWRAKQRKLINEGDWDKAMKMDIDEIRELYGNKYDTHIKDMVASLENNRKFQAMLEKKGWKIDYEILK

Radius of gyration: 13.63 Å; Cα contacts (8 Å, |Δi|>4): 63; chains: 1; bounding box: 30×31×33 Å

Organism: Streptomyces murinus (NCBI:txid33900)

Solvent-accessible surface area (backbone atoms only — not comparable to full-atom values): 5006 Å² total; per-residue (Å²): 130,56,75,66,66,53,58,72,39,58,71,39,76,86,48,74,64,14,51,50,47,47,50,52,32,52,51,28,46,75,74,40,38,46,42,62,35,52,31,55,57,52,53,49,48,36,73,76,52,51,70,80,50,51,68,59,47,51,52,53,53,55,49,52,77,68,29,64,68,59,50,51,51,29,59,76,69,73,42,71,72,60,67,74,80,66,110

Secondary structure (DSSP, 8-state):
--HHHHHHSTTSSSSHHHHHHHHHHHHHHHHT-HHHHHHHHHHHHHHHHTTTTHHHHHHHHHHHHT-HHHHHHHHHHT----SGGG-